Protein AF-A0A8H8RV16-F1 (afdb_monomer_lite)

InterPro domains:
  IPR029058 Alpha/Beta hydrolase fold [G3DSA:3.40.50.1820] (1-146)
  IPR029058 Alpha/Beta hydrolase fold [SSF53474] (6-142)

Organism: NCBI:txid602034

Secondary structure (DSSP, 8-state):
-BTTGGGSTTSS--SS--SHHHHHHHHHTSTT---HHHHHHHHHHS-S-GGGSSSTT-TT---TTT-TTHHHHHHHHHIIIIIHHHHHHHHHHHHS-TTTPPP-----B--PPGGG-BTTTB-SS--TT-TTTHHHHHTT--TTTT--

Foldseek 3Di:
DEQQALLFPPFFDFADPADLVSVLVRQQPPDVGDDPVVSVVLCVVQDLQLQPFPVHPPHRDQPCVRNNCSRSRRRSRCCRVPVVVVVVVQCVLCPDDPVRHDDGDDDYHFAADDVCADPVTDHDPNNGRYPPPCVCVVVVPDPVPPPD

pLDDT: mean 86.61, std 13.34, range [36.28, 98.19]

Sequence (148 aa):
MNTDEGTASFFGPRNSLNTSGDISAMVSGMGNGLSNSTVSKIMDLYHDDPTQGCPFNTGSERFADQVYMYKRRAAIVGDEVIHAGRRFSTKYYASLPNHARNPVYNYRFDQPPWKGIEEYVATVAPVFATYYSEICFVFNIDPRCQHS

Radius of gyration: 17.28 Å; chains: 1; bounding box: 36×48×45 Å

Structure (mmCIF, N/CA/C/O backbone):
data_AF-A0A8H8RV16-F1
#
_entry.id   AF-A0A8H8RV16-F1
#
loop_
_atom_site.group_PDB
_atom_site.id
_atom_site.type_symbol
_atom_site.label_atom_id
_atom_site.label_alt_id
_atom_site.label_comp_id
_atom_site.label_asym_id
_atom_site.label_entity_id
_atom_site.label_seq_id
_atom_site.pdbx_PDB_ins_code
_atom_site.Cartn_x
_atom_site.Cartn_y
_atom_site.Cartn_z
_atom_site.occupancy
_atom_site.B_iso_or_equiv
_atom_site.auth_seq_id
_atom_site.auth_comp_id
_atom_site.auth_asym_id
_atom_site.auth_atom_id
_atom_site.pdbx_PDB_model_num
ATOM 1 N N . MET A 1 1 ? 6.551 -8.039 -5.825 1.00 88.56 1 MET A N 1
ATOM 2 C CA . MET A 1 1 ? 5.979 -7.269 -4.702 1.00 88.56 1 MET A CA 1
ATOM 3 C C . MET A 1 1 ? 4.785 -8.010 -4.196 1.00 88.56 1 MET A C 1
ATOM 5 O O . MET A 1 1 ? 4.059 -8.572 -5.012 1.00 88.56 1 MET A O 1
ATOM 9 N N . ASN A 1 2 ? 4.635 -8.054 -2.891 1.00 90.62 2 ASN A N 1
ATOM 10 C CA . ASN A 1 2 ? 3.599 -8.821 -2.234 1.00 90.62 2 ASN A CA 1
ATOM 11 C C . ASN A 1 2 ? 2.268 -8.074 -2.367 1.00 90.62 2 ASN A C 1
ATOM 13 O O . ASN A 1 2 ? 2.267 -6.886 -2.661 1.00 90.62 2 ASN A O 1
ATOM 17 N N . THR A 1 3 ? 1.124 -8.741 -2.290 1.00 92.81 3 THR A N 1
ATOM 18 C CA . THR A 1 3 ? -0.163 -8.068 -2.549 1.00 92.81 3 THR A CA 1
ATOM 19 C C . THR A 1 3 ? -0.519 -7.045 -1.474 1.00 92.81 3 THR A C 1
ATOM 21 O O . THR A 1 3 ? -1.095 -6.008 -1.792 1.00 92.81 3 THR A O 1
ATOM 24 N N . ASP A 1 4 ? -0.135 -7.294 -0.225 1.00 92.38 4 ASP A N 1
ATOM 25 C CA . ASP A 1 4 ? -0.608 -6.562 0.946 1.00 92.38 4 ASP A CA 1
ATOM 26 C C . ASP A 1 4 ? 0.536 -5.823 1.662 1.00 92.38 4 ASP A C 1
ATOM 28 O O . ASP A 1 4 ? 0.574 -5.761 2.890 1.00 92.38 4 ASP A O 1
ATOM 32 N N . GLU A 1 5 ? 1.475 -5.240 0.901 1.00 90.44 5 GLU A N 1
ATOM 33 C CA . GLU A 1 5 ? 2.711 -4.605 1.410 1.00 90.44 5 GLU A CA 1
ATOM 34 C C . GLU A 1 5 ? 2.453 -3.659 2.590 1.00 90.44 5 GLU A C 1
ATOM 36 O O . GLU A 1 5 ? 3.141 -3.708 3.607 1.00 90.44 5 GLU A O 1
ATOM 41 N N . GLY A 1 6 ? 1.421 -2.818 2.476 1.00 89.88 6 GLY A N 1
ATOM 42 C CA . GLY A 1 6 ? 1.092 -1.798 3.472 1.00 89.88 6 GLY A CA 1
ATOM 43 C C . GLY A 1 6 ? 0.460 -2.324 4.764 1.00 89.88 6 GLY A C 1
ATOM 44 O O . GLY A 1 6 ? 0.128 -1.526 5.640 1.00 89.88 6 GLY A O 1
ATOM 45 N N . THR A 1 7 ? 0.281 -3.641 4.907 1.00 88.50 7 THR A N 1
ATOM 46 C CA . THR A 1 7 ? -0.125 -4.259 6.182 1.00 88.50 7 THR A CA 1
ATOM 47 C C . THR A 1 7 ? 1.039 -4.405 7.163 1.00 88.50 7 THR A C 1
ATOM 49 O O . THR A 1 7 ? 0.792 -4.545 8.366 1.00 88.50 7 THR A O 1
ATOM 52 N N . ALA A 1 8 ? 2.286 -4.295 6.688 1.00 85.31 8 ALA A N 1
ATOM 53 C CA . ALA A 1 8 ? 3.479 -4.430 7.513 1.00 85.31 8 ALA A CA 1
ATOM 54 C C . ALA A 1 8 ? 3.511 -3.401 8.654 1.00 85.31 8 ALA A C 1
ATOM 56 O O . ALA A 1 8 ? 3.244 -2.211 8.475 1.00 85.31 8 ALA A O 1
ATOM 57 N N . SER A 1 9 ? 3.871 -3.851 9.857 1.00 77.62 9 SER A N 1
ATOM 58 C CA . SER A 1 9 ? 3.704 -3.063 11.086 1.00 77.62 9 SER A CA 1
ATOM 59 C C . SER A 1 9 ? 4.617 -1.840 11.204 1.00 77.62 9 SER A C 1
ATOM 61 O O . SER A 1 9 ? 4.377 -0.990 12.057 1.00 77.62 9 SER A O 1
ATOM 63 N N . PHE A 1 10 ? 5.668 -1.761 10.393 1.00 79.81 10 PHE A N 1
ATOM 64 C CA . PHE A 1 10 ? 6.611 -0.640 10.357 1.00 79.81 10 PHE A CA 1
ATOM 65 C C . PHE A 1 10 ? 6.270 0.392 9.271 1.00 79.81 10 PHE A C 1
ATOM 67 O O . PHE A 1 10 ? 6.948 1.413 9.172 1.00 79.81 10 PHE A O 1
ATOM 74 N N . PHE A 1 11 ? 5.219 0.160 8.478 1.00 79.94 11 PHE A N 1
ATOM 75 C CA . PHE A 1 11 ? 4.741 1.120 7.492 1.00 79.94 11 PHE A CA 1
ATOM 76 C C . PHE A 1 11 ? 3.608 1.988 8.055 1.00 79.94 11 PHE A C 1
ATOM 78 O O . PHE A 1 11 ? 2.496 1.528 8.314 1.00 79.94 11 PHE A O 1
ATOM 85 N N . GLY A 1 12 ? 3.901 3.283 8.199 1.00 73.50 12 GLY A N 1
ATOM 86 C CA . GLY A 1 12 ? 2.932 4.314 8.567 1.00 73.50 12 GLY A CA 1
ATOM 87 C C . GLY A 1 12 ? 2.436 4.273 10.025 1.00 73.50 12 GLY A C 1
ATOM 88 O O . GLY A 1 12 ? 2.769 3.378 10.805 1.00 73.50 12 GLY A O 1
ATOM 89 N N . PRO A 1 13 ? 1.636 5.273 10.432 1.00 75.00 13 PRO A N 1
ATOM 90 C CA . PRO A 1 13 ? 1.081 5.355 11.780 1.00 75.00 13 PRO A CA 1
ATOM 91 C C . PRO A 1 13 ? -0.025 4.312 12.007 1.00 75.00 13 PRO A C 1
ATOM 93 O O . PRO A 1 13 ? -0.927 4.156 11.184 1.00 75.00 13 PRO A O 1
ATOM 96 N N . ARG A 1 14 ? 0.014 3.603 13.147 1.00 67.81 14 ARG A N 1
ATOM 97 C CA . ARG A 1 14 ? -0.928 2.502 13.434 1.00 67.81 14 ARG A CA 1
ATOM 98 C C . ARG A 1 14 ? -2.069 2.841 14.385 1.00 67.81 14 ARG A C 1
ATOM 100 O O . ARG A 1 14 ? -3.142 2.286 14.199 1.00 67.81 14 ARG A O 1
ATOM 107 N N . ASN A 1 15 ? -1.869 3.738 15.350 1.00 69.12 15 ASN A N 1
ATOM 108 C CA . ASN A 1 15 ? -2.682 3.734 16.578 1.00 69.12 15 ASN A CA 1
ATOM 109 C C . ASN A 1 15 ? -3.718 4.869 16.677 1.00 69.12 15 ASN A C 1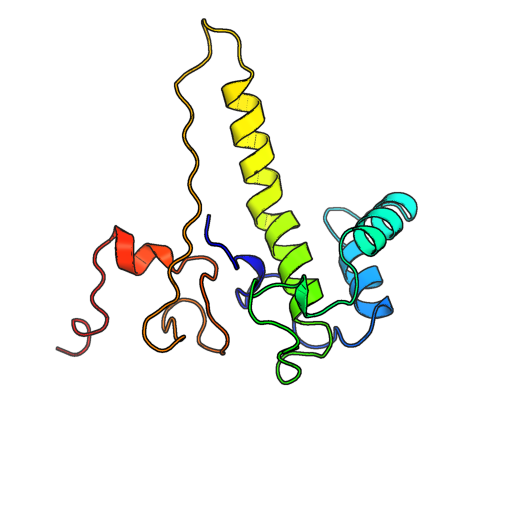
ATOM 111 O O . ASN A 1 15 ? -4.304 5.066 17.737 1.00 69.12 15 ASN A O 1
ATOM 115 N N . SER A 1 16 ? -3.936 5.641 15.610 1.00 79.44 16 SER A N 1
ATOM 116 C CA . SER A 1 16 ? -4.781 6.845 15.684 1.00 79.44 16 SER A CA 1
ATOM 117 C C . SER A 1 16 ? -5.518 7.190 14.388 1.00 79.44 16 SER A C 1
ATOM 119 O O . SER A 1 16 ? -5.849 8.349 14.172 1.00 79.44 16 SER A O 1
ATOM 121 N N . LEU A 1 17 ? -5.750 6.216 13.501 1.00 90.56 17 LEU A N 1
ATOM 122 C CA . LEU A 1 17 ? -6.431 6.444 12.222 1.00 90.56 17 LEU A CA 1
ATOM 123 C C . LEU A 1 17 ? -7.846 5.861 12.252 1.00 90.56 17 LEU A C 1
ATOM 125 O O . LEU A 1 17 ? -8.082 4.759 11.754 1.00 90.56 17 LEU A O 1
ATOM 129 N N . ASN A 1 18 ? -8.787 6.580 12.862 1.00 93.94 18 ASN A N 1
ATOM 130 C CA . ASN A 1 18 ? -10.174 6.122 12.991 1.00 93.94 18 ASN A CA 1
ATOM 131 C C . ASN A 1 18 ? -11.146 6.871 12.075 1.00 93.94 18 ASN A C 1
ATOM 133 O O . ASN A 1 18 ? -12.237 6.378 11.801 1.00 93.94 18 ASN A O 1
ATOM 137 N N . THR A 1 19 ? -10.754 8.036 11.567 1.00 95.50 19 THR A N 1
ATOM 138 C CA . THR A 1 19 ? -11.603 8.904 10.752 1.00 95.50 19 THR A CA 1
ATOM 139 C C . THR A 1 19 ? -10.979 9.193 9.386 1.00 95.50 19 THR A C 1
ATOM 141 O O . THR A 1 19 ? -9.768 9.082 9.188 1.00 95.50 19 THR A O 1
ATOM 144 N N . SER A 1 20 ? -11.803 9.631 8.428 1.00 95.88 20 SER A N 1
ATOM 145 C CA . SER A 1 20 ? -11.293 10.156 7.151 1.00 95.88 20 SER A CA 1
ATOM 146 C C . SER A 1 20 ? -10.391 11.383 7.347 1.00 95.88 20 SER A C 1
ATOM 148 O O . SER A 1 20 ? -9.475 11.589 6.556 1.00 95.88 20 SER A O 1
ATOM 150 N N . GLY A 1 21 ? -10.616 12.172 8.406 1.00 96.19 21 GLY A N 1
ATOM 151 C CA . GLY A 1 21 ? -9.751 13.295 8.773 1.00 96.19 21 GLY A CA 1
ATOM 152 C C . GLY A 1 21 ? -8.345 12.836 9.157 1.00 96.19 21 GLY A C 1
ATOM 153 O O . GLY A 1 21 ? -7.371 13.407 8.673 1.00 96.19 21 GLY A O 1
ATOM 154 N N . ASP A 1 22 ? -8.234 11.750 9.925 1.00 95.38 22 ASP A N 1
ATOM 155 C CA . 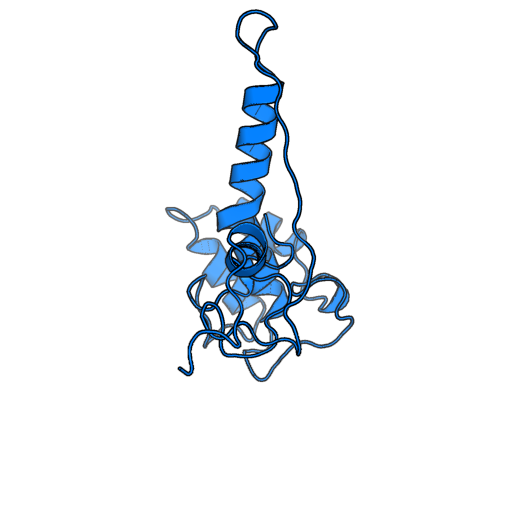ASP A 1 22 ? -6.939 11.174 10.307 1.00 95.38 22 ASP A CA 1
ATOM 156 C C . ASP A 1 22 ? -6.165 10.671 9.079 1.00 95.38 22 ASP A C 1
ATOM 158 O O . ASP A 1 22 ? -4.961 10.900 8.957 1.00 95.38 22 ASP A O 1
ATOM 162 N N . ILE A 1 23 ? -6.860 10.033 8.128 1.00 96.12 23 ILE A N 1
ATOM 163 C CA . ILE A 1 23 ? -6.258 9.598 6.858 1.00 96.12 23 ILE A CA 1
ATOM 164 C C . ILE A 1 23 ? -5.817 10.802 6.026 1.00 96.12 23 ILE A C 1
ATOM 166 O O . ILE A 1 23 ? -4.704 10.801 5.509 1.00 96.12 23 ILE A O 1
ATOM 170 N N . SER A 1 24 ? -6.634 11.854 5.940 1.00 96.56 24 SER A N 1
ATOM 171 C CA . SER A 1 24 ? -6.253 13.083 5.238 1.00 96.56 24 SER A CA 1
ATOM 172 C C . SER A 1 24 ? -5.011 13.728 5.857 1.00 96.56 24 SER A C 1
ATOM 174 O O . SER A 1 24 ? -4.129 14.174 5.124 1.00 96.56 24 SER A O 1
ATOM 176 N N . ALA A 1 25 ? -4.920 13.767 7.190 1.00 95.19 25 ALA A N 1
ATOM 177 C CA . ALA A 1 25 ? -3.758 14.292 7.900 1.00 95.19 25 ALA A CA 1
ATOM 178 C C . ALA A 1 25 ? -2.508 13.444 7.619 1.00 95.19 25 ALA A C 1
ATOM 180 O O . ALA A 1 25 ? -1.467 13.994 7.259 1.00 95.19 25 ALA A O 1
ATOM 181 N N . MET A 1 26 ? -2.626 12.112 7.680 1.00 94.56 26 MET A N 1
ATOM 182 C CA . MET A 1 26 ? -1.547 11.189 7.311 1.00 94.56 26 MET A CA 1
ATOM 183 C C . MET A 1 26 ? -1.067 11.428 5.872 1.00 94.56 26 MET A C 1
ATOM 185 O O . MET A 1 26 ? 0.131 11.578 5.649 1.00 94.56 26 MET A O 1
ATOM 189 N N . VAL A 1 27 ? -1.988 11.504 4.906 1.00 95.94 27 VAL A N 1
ATOM 190 C CA . VAL A 1 27 ? -1.666 11.739 3.489 1.00 95.94 27 VAL A CA 1
ATOM 191 C C . VAL A 1 27 ? -0.998 13.097 3.293 1.00 95.94 27 VAL A C 1
ATOM 193 O O . VAL A 1 27 ? -0.019 13.199 2.560 1.00 95.94 27 VAL A O 1
ATOM 196 N N . SER A 1 28 ? -1.471 14.142 3.976 1.00 96.50 28 SER A N 1
ATOM 197 C CA . SER A 1 28 ? -0.876 15.480 3.874 1.00 96.50 28 SER A CA 1
ATOM 198 C C . SER A 1 28 ? 0.591 15.525 4.306 1.00 96.50 28 SER A C 1
ATOM 200 O O . SER A 1 28 ? 1.355 16.307 3.747 1.00 96.50 28 SER A O 1
ATOM 202 N N . GLY A 1 29 ? 0.990 14.663 5.248 1.00 93.12 29 GLY A N 1
ATOM 203 C CA . GLY A 1 29 ? 2.358 14.562 5.752 1.00 93.12 29 GLY A CA 1
ATOM 204 C C . GLY A 1 29 ? 3.287 13.651 4.945 1.00 93.12 29 GLY A C 1
ATOM 205 O O . GLY A 1 29 ? 4.446 13.512 5.323 1.00 93.12 29 GLY A O 1
ATOM 206 N N . MET A 1 30 ? 2.817 13.016 3.865 1.00 92.12 30 MET A N 1
ATOM 207 C CA . MET A 1 30 ? 3.657 12.146 3.031 1.00 92.12 30 MET A CA 1
ATOM 208 C C . MET A 1 30 ? 4.736 12.939 2.279 1.00 92.12 30 MET A C 1
ATOM 210 O O . MET A 1 30 ? 4.530 14.088 1.876 1.00 92.12 30 MET A O 1
ATOM 214 N N . GLY A 1 31 ? 5.896 12.310 2.062 1.00 87.50 31 GLY A N 1
ATOM 215 C CA . GLY A 1 31 ? 7.060 12.961 1.461 1.00 87.50 31 GLY A CA 1
ATOM 216 C C . GLY A 1 31 ? 7.504 14.194 2.256 1.00 87.50 31 GLY A C 1
ATOM 217 O O . GLY A 1 31 ? 7.692 14.129 3.465 1.00 87.50 31 GLY A O 1
ATOM 218 N N . ASN A 1 32 ? 7.646 15.332 1.573 1.00 91.56 32 ASN A N 1
ATOM 219 C CA . ASN A 1 32 ? 7.958 16.626 2.196 1.00 91.56 32 ASN A CA 1
ATOM 220 C C . ASN A 1 32 ? 6.699 17.482 2.445 1.00 91.56 32 ASN A C 1
ATOM 222 O O . ASN A 1 32 ? 6.790 18.706 2.529 1.00 91.56 32 ASN A O 1
ATOM 226 N N . GLY A 1 33 ? 5.526 16.848 2.519 1.00 94.62 33 GLY A N 1
ATOM 227 C CA . GLY A 1 33 ? 4.227 17.509 2.569 1.00 94.62 33 GLY A CA 1
ATOM 228 C C . GLY A 1 33 ? 3.573 17.603 1.190 1.00 94.62 33 GLY A C 1
ATOM 229 O O . GLY A 1 33 ? 4.190 18.026 0.209 1.00 94.62 33 GLY A O 1
ATOM 230 N N . LEU A 1 34 ? 2.303 17.205 1.108 1.00 95.94 34 LEU A N 1
ATOM 231 C CA . LEU A 1 34 ? 1.525 17.223 -0.131 1.00 95.94 34 LEU A CA 1
ATOM 232 C C . LEU A 1 34 ? 0.634 18.466 -0.223 1.00 95.94 34 LEU A C 1
ATOM 234 O O . LEU A 1 34 ? 0.109 18.962 0.770 1.00 95.94 34 LEU A O 1
ATOM 238 N N . SER A 1 35 ? 0.409 18.948 -1.447 1.00 97.56 35 SER A N 1
ATOM 239 C CA . SER A 1 35 ? -0.546 20.035 -1.691 1.00 97.56 35 SER A CA 1
ATOM 240 C C . SER A 1 35 ? -1.990 19.589 -1.421 1.00 97.56 35 SER A C 1
ATOM 242 O O . SER A 1 35 ? -2.332 18.427 -1.644 1.00 97.56 35 SER A O 1
ATOM 244 N N . ASN A 1 36 ? -2.871 20.517 -1.030 1.00 97.56 36 ASN A N 1
ATOM 245 C CA . ASN A 1 36 ? -4.283 20.211 -0.751 1.00 97.56 36 ASN A CA 1
ATOM 246 C C . ASN A 1 36 ? -5.006 19.537 -1.930 1.00 97.56 36 ASN A C 1
ATOM 248 O O . ASN A 1 36 ? -5.852 18.668 -1.718 1.00 97.56 36 ASN A O 1
ATOM 252 N N . SER A 1 37 ? -4.676 19.905 -3.173 1.00 98.12 37 SER A N 1
ATOM 253 C CA . SER A 1 37 ? -5.261 19.278 -4.364 1.00 98.12 37 SER A CA 1
ATOM 254 C C . SER A 1 37 ? -4.771 17.840 -4.547 1.00 98.12 37 SER A C 1
ATOM 256 O O . SER A 1 37 ? -5.565 16.965 -4.887 1.00 98.12 37 SER A O 1
ATOM 258 N N . THR A 1 38 ? -3.493 17.569 -4.262 1.00 97.81 38 THR A N 1
ATOM 259 C CA . THR A 1 38 ? -2.943 16.206 -4.246 1.00 97.81 38 THR A CA 1
ATOM 260 C C . THR A 1 38 ? -3.602 15.360 -3.161 1.00 97.81 38 THR A C 1
ATOM 262 O O . THR A 1 38 ? -4.032 14.247 -3.451 1.00 97.81 38 THR A O 1
ATOM 265 N N . VAL A 1 39 ? -3.724 15.890 -1.939 1.00 98.06 39 VAL A N 1
ATOM 266 C CA . VAL A 1 39 ? -4.380 15.196 -0.819 1.00 98.06 39 VAL A CA 1
ATOM 267 C C . VAL A 1 39 ? -5.820 14.854 -1.183 1.00 98.06 39 VAL A C 1
ATOM 269 O O . VAL A 1 39 ? -6.206 13.695 -1.081 1.00 98.06 39 VAL A O 1
ATOM 272 N N . SER A 1 40 ? -6.584 15.826 -1.692 1.00 98.00 40 SER A N 1
ATOM 273 C CA . SER A 1 40 ? -7.976 15.612 -2.115 1.00 98.00 40 SER A CA 1
ATOM 274 C C . SER A 1 40 ? -8.071 14.502 -3.161 1.00 98.00 40 SER A C 1
ATOM 276 O O . SER A 1 40 ? -8.840 13.561 -3.003 1.00 98.00 40 SER A O 1
ATOM 278 N N . LYS A 1 41 ? -7.194 14.532 -4.172 1.00 98.19 41 LYS A N 1
ATOM 279 C CA . LYS A 1 41 ? -7.160 13.506 -5.216 1.00 98.19 41 LYS A CA 1
ATOM 280 C C . LYS A 1 41 ? -6.830 12.110 -4.678 1.00 98.19 41 LYS A C 1
ATOM 282 O O . LYS A 1 41 ? -7.388 11.134 -5.162 1.00 98.19 41 LYS A O 1
ATOM 287 N N . ILE A 1 42 ? -5.928 11.990 -3.703 1.00 97.62 42 ILE A N 1
ATOM 288 C CA . ILE A 1 42 ? -5.636 10.698 -3.058 1.00 97.62 42 ILE A CA 1
ATOM 289 C C . ILE A 1 42 ? -6.854 10.226 -2.256 1.00 97.62 42 ILE A C 1
ATOM 291 O O . ILE A 1 42 ? -7.232 9.063 -2.354 1.00 97.62 42 ILE A O 1
ATOM 295 N N . MET A 1 43 ? -7.505 11.117 -1.508 1.00 97.69 43 MET A N 1
ATOM 296 C CA . MET A 1 43 ? -8.703 10.775 -0.735 1.00 97.69 43 MET A CA 1
ATOM 297 C C . MET A 1 43 ? -9.867 10.302 -1.621 1.00 97.69 43 MET A C 1
ATOM 299 O O . MET A 1 43 ? -10.597 9.405 -1.195 1.00 97.69 43 MET A O 1
ATOM 303 N N . ASP A 1 44 ? -9.989 10.842 -2.838 1.00 97.56 44 ASP A N 1
ATOM 304 C CA . ASP A 1 44 ? -10.956 10.412 -3.862 1.00 97.56 44 ASP A CA 1
ATOM 305 C C . ASP A 1 44 ? -10.571 9.078 -4.528 1.00 97.56 44 ASP A C 1
ATOM 307 O O . ASP A 1 44 ? -11.426 8.309 -4.949 1.00 97.56 44 ASP A O 1
ATOM 311 N N . LEU A 1 45 ? -9.277 8.773 -4.658 1.00 97.62 45 LEU A N 1
ATOM 312 C CA . LEU A 1 45 ? -8.832 7.500 -5.242 1.00 97.62 45 LEU A CA 1
ATOM 313 C C . LEU A 1 45 ? -8.970 6.329 -4.262 1.00 97.62 45 LEU A C 1
ATOM 315 O O . LEU A 1 45 ? -9.234 5.204 -4.683 1.00 97.62 45 LEU A O 1
ATOM 319 N N . TYR A 1 46 ? -8.807 6.588 -2.965 1.00 97.31 46 TYR A N 1
ATOM 320 C CA . TYR A 1 46 ? -8.910 5.586 -1.907 1.00 97.31 46 TYR A CA 1
ATOM 321 C C . TYR A 1 46 ? -10.089 5.933 -1.010 1.00 97.31 46 TYR A C 1
ATOM 323 O O . TYR A 1 46 ? -9.905 6.618 -0.009 1.00 97.31 46 TYR A O 1
ATOM 331 N N . HIS A 1 47 ? -11.296 5.485 -1.343 1.00 95.19 47 HIS A N 1
ATOM 332 C CA . HIS A 1 47 ? -12.493 5.730 -0.532 1.00 95.19 47 HIS A CA 1
ATOM 333 C C . HIS A 1 47 ? -12.489 4.950 0.800 1.00 95.19 47 HIS A C 1
ATOM 335 O O . HIS A 1 47 ? -11.780 3.956 0.955 1.00 95.19 47 HIS A O 1
ATOM 341 N N . ASP A 1 48 ? -13.318 5.370 1.765 1.00 96.00 48 ASP A N 1
ATOM 342 C CA . ASP A 1 48 ? -13.642 4.570 2.964 1.00 96.00 48 ASP A CA 1
ATOM 343 C C . ASP A 1 48 ? -14.651 3.455 2.628 1.00 96.00 48 ASP A C 1
ATOM 345 O O . ASP A 1 4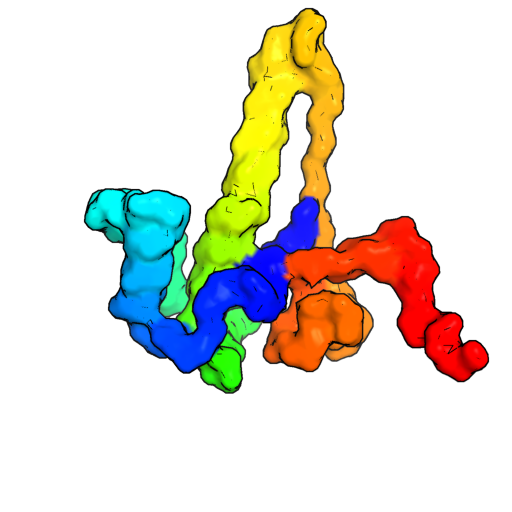8 ? -15.765 3.398 3.146 1.00 96.00 48 ASP A O 1
ATOM 349 N N . ASP A 1 49 ? -14.250 2.575 1.713 1.00 96.69 49 ASP A N 1
ATOM 350 C CA . ASP A 1 49 ? -14.941 1.332 1.392 1.00 96.69 49 ASP A CA 1
ATOM 351 C C . ASP A 1 49 ? -14.029 0.160 1.789 1.00 96.69 49 ASP A C 1
ATOM 353 O O . ASP A 1 49 ? -12.982 -0.047 1.161 1.00 96.69 49 ASP A O 1
ATOM 357 N N . PRO A 1 50 ? -14.383 -0.628 2.822 1.00 94.88 50 PRO A N 1
ATOM 358 C CA . PRO A 1 50 ? -13.539 -1.724 3.274 1.00 94.88 50 PRO A CA 1
ATOM 359 C C . PRO A 1 50 ? -13.347 -2.795 2.198 1.00 94.88 50 PRO A C 1
ATOM 361 O O . PRO A 1 50 ? -12.320 -3.464 2.219 1.00 94.88 50 PRO A O 1
ATOM 364 N N . THR A 1 51 ? -14.247 -2.940 1.221 1.00 96.62 51 THR A N 1
ATOM 365 C CA . THR A 1 51 ? -14.095 -3.942 0.151 1.00 96.62 51 THR A CA 1
ATOM 366 C C . THR A 1 51 ? -12.952 -3.629 -0.818 1.00 96.62 51 THR A C 1
ATOM 368 O O . THR A 1 51 ? -12.451 -4.540 -1.473 1.00 96.62 51 THR A O 1
ATOM 371 N N . GLN A 1 52 ? -12.513 -2.367 -0.876 1.00 96.19 52 GLN A N 1
ATOM 372 C CA . GLN A 1 52 ? -11.439 -1.890 -1.756 1.00 96.19 52 GLN A CA 1
ATOM 373 C C . GLN A 1 52 ? -10.087 -1.742 -1.041 1.00 96.19 52 GLN A C 1
ATOM 375 O O . GLN A 1 52 ? -9.075 -1.456 -1.679 1.00 96.19 52 GLN A O 1
ATOM 380 N N . GLY A 1 53 ? -10.056 -1.890 0.284 1.00 93.69 53 GLY A N 1
ATOM 381 C CA . GLY A 1 53 ? -8.850 -1.675 1.077 1.00 93.69 53 GLY A CA 1
ATOM 382 C C . GLY A 1 53 ? -7.967 -2.919 1.224 1.00 93.69 53 GLY A C 1
ATOM 383 O O . GLY A 1 53 ? -8.370 -4.035 0.907 1.00 93.69 53 GLY A O 1
ATOM 384 N N . CYS A 1 54 ? -6.770 -2.710 1.769 1.00 92.94 54 CYS A N 1
ATOM 385 C CA . CYS A 1 54 ? -5.747 -3.730 1.996 1.00 92.94 54 CYS A CA 1
ATOM 386 C C . CYS A 1 54 ? -5.804 -4.241 3.453 1.00 92.94 54 CYS A C 1
ATOM 388 O O . CYS A 1 54 ? -5.834 -3.406 4.345 1.00 92.94 54 CYS A O 1
ATOM 390 N N . PRO A 1 55 ? -5.820 -5.546 3.770 1.00 92.56 55 PRO A N 1
ATOM 391 C CA . PRO A 1 55 ? -5.580 -6.655 2.864 1.00 92.56 55 PRO A CA 1
ATOM 392 C C . PRO A 1 55 ? -6.682 -6.824 1.825 1.00 92.56 55 PRO A C 1
ATOM 394 O O . PRO A 1 55 ? -7.873 -6.803 2.159 1.00 92.56 55 PRO A O 1
ATOM 397 N N . PHE A 1 56 ? -6.275 -6.958 0.568 1.00 93.06 56 PHE A N 1
ATOM 398 C CA . PHE A 1 56 ? -7.190 -6.961 -0.566 1.00 93.06 56 PHE A CA 1
ATOM 399 C C . PHE A 1 56 ? -8.020 -8.249 -0.597 1.00 93.06 56 PHE A C 1
ATOM 401 O O . PHE A 1 56 ? -7.622 -9.286 -0.076 1.00 93.06 56 PHE A O 1
ATOM 408 N N . ASN A 1 57 ? -9.204 -8.195 -1.216 1.00 92.38 57 ASN A N 1
ATOM 409 C CA . ASN A 1 57 ? -10.108 -9.346 -1.367 1.00 92.38 57 ASN A CA 1
ATOM 410 C C . ASN A 1 57 ? -10.594 -9.983 -0.044 1.00 92.38 57 ASN A C 1
ATOM 412 O O . ASN A 1 57 ? -11.014 -11.136 -0.028 1.00 92.38 57 ASN A O 1
ATOM 416 N N . THR A 1 58 ? -10.604 -9.228 1.060 1.00 92.31 58 THR A N 1
ATOM 417 C CA . THR A 1 58 ? -11.111 -9.680 2.376 1.00 92.31 58 THR A CA 1
ATOM 418 C C . THR A 1 58 ? -12.536 -9.203 2.690 1.00 92.31 58 THR A C 1
ATOM 420 O O . THR A 1 58 ? -12.997 -9.274 3.827 1.00 92.31 58 THR A O 1
ATOM 423 N N . GLY A 1 59 ? -13.255 -8.700 1.683 1.00 94.25 59 GLY A N 1
ATOM 424 C CA . GLY A 1 59 ? -14.636 -8.241 1.828 1.00 94.25 59 GLY A CA 1
ATOM 425 C C . GLY A 1 59 ? -14.777 -7.022 2.745 1.00 94.25 59 GLY A C 1
ATOM 426 O O . GLY A 1 59 ? -13.917 -6.141 2.768 1.00 94.25 59 GLY A O 1
ATOM 427 N N . SER A 1 60 ? -15.886 -6.961 3.483 1.00 96.25 60 SER A N 1
ATOM 428 C CA . SER A 1 60 ? -16.263 -5.818 4.324 1.00 96.25 60 SER A CA 1
ATOM 429 C C . SER A 1 60 ? -15.607 -5.792 5.708 1.00 96.25 60 SER A C 1
ATOM 431 O O . SER A 1 60 ? -15.854 -4.849 6.460 1.00 96.25 60 SER A O 1
ATOM 433 N N . GLU A 1 61 ? -14.800 -6.799 6.060 1.00 93.69 61 GLU A N 1
ATOM 434 C CA . GLU A 1 61 ? -14.025 -6.792 7.305 1.00 93.69 61 GLU A CA 1
ATOM 435 C C . GLU A 1 61 ? -13.121 -5.555 7.329 1.00 93.69 61 GLU A C 1
ATOM 437 O O . GLU A 1 61 ? -12.502 -5.233 6.314 1.00 93.69 61 GLU A O 1
ATOM 442 N N . ARG A 1 62 ? -13.071 -4.852 8.465 1.00 92.44 62 ARG A N 1
ATOM 443 C CA . ARG A 1 62 ? -12.286 -3.619 8.655 1.00 92.44 62 ARG A CA 1
ATOM 444 C C . ARG A 1 62 ? -10.996 -3.861 9.425 1.00 92.44 62 ARG A C 1
ATOM 446 O O . ARG A 1 62 ? -10.082 -3.049 9.307 1.00 92.44 62 ARG A O 1
ATOM 453 N N . PHE A 1 63 ? -10.929 -4.950 10.188 1.00 90.12 63 PHE A N 1
ATOM 454 C CA . PHE A 1 63 ? -9.891 -5.236 11.172 1.00 90.12 63 PHE A CA 1
ATOM 455 C C . PHE A 1 63 ? -9.784 -4.100 12.198 1.00 90.12 63 PHE A C 1
ATOM 457 O O . PHE A 1 63 ? -8.709 -3.558 12.459 1.00 90.12 63 PHE A O 1
ATOM 464 N N . ALA A 1 64 ? -10.940 -3.711 12.752 1.00 89.31 64 ALA A N 1
ATOM 465 C CA . ALA A 1 64 ? -11.084 -2.554 13.639 1.00 89.31 64 ALA A CA 1
ATOM 466 C C . ALA A 1 64 ? -10.259 -2.663 14.934 1.00 89.31 64 ALA A C 1
ATOM 468 O O . ALA A 1 64 ? -9.901 -1.632 15.498 1.00 89.31 64 ALA A O 1
ATOM 469 N N . ASP A 1 65 ? -9.886 -3.880 15.341 1.00 87.38 65 ASP A N 1
ATOM 470 C CA . ASP A 1 65 ? -8.939 -4.136 16.434 1.00 87.38 65 ASP A CA 1
ATOM 471 C C . ASP A 1 65 ? -7.563 -3.495 16.188 1.00 87.38 65 ASP A C 1
ATOM 473 O O . ASP A 1 65 ? -6.826 -3.218 17.132 1.00 87.38 65 ASP A O 1
ATOM 477 N N . GLN A 1 66 ? -7.205 -3.233 14.924 1.00 85.50 66 GLN A N 1
ATOM 478 C CA . GLN A 1 66 ? -6.020 -2.450 14.592 1.00 85.50 66 GLN A CA 1
ATOM 479 C C . GLN A 1 66 ? -6.297 -0.947 14.610 1.00 85.50 66 GLN A C 1
ATOM 481 O O . GLN A 1 66 ? -5.507 -0.218 15.191 1.00 85.50 66 GLN A O 1
ATOM 486 N N . VAL A 1 67 ? -7.342 -0.501 13.905 1.00 89.94 67 VAL A N 1
ATOM 487 C CA . VAL A 1 67 ? -8.003 0.827 13.916 1.00 89.94 67 VAL A CA 1
ATOM 488 C C . VAL A 1 67 ? -9.107 0.811 12.853 1.00 89.94 67 VAL A C 1
ATOM 490 O O . VAL A 1 67 ? -9.043 0.044 11.892 1.00 89.94 67 VAL A O 1
ATOM 493 N N . TYR A 1 68 ? -10.088 1.710 12.946 1.00 93.88 68 TYR A N 1
ATOM 494 C CA . TYR A 1 68 ? -11.237 1.709 12.033 1.00 93.88 68 TYR A CA 1
ATOM 495 C C . TYR A 1 68 ? -10.883 1.948 10.547 1.00 93.88 68 TYR A C 1
ATOM 497 O O . TYR A 1 68 ? -11.514 1.364 9.661 1.00 93.88 68 TYR A O 1
ATOM 505 N N . MET A 1 69 ? -9.855 2.759 10.252 1.00 94.56 69 MET A N 1
ATOM 506 C CA . MET A 1 69 ? -9.394 3.041 8.878 1.00 94.56 69 MET A CA 1
ATOM 507 C C . MET A 1 69 ? -8.224 2.151 8.438 1.00 94.56 69 MET A C 1
ATOM 509 O O . MET A 1 69 ? -7.514 2.494 7.488 1.00 94.56 69 MET A O 1
ATOM 513 N N . TYR A 1 70 ? -8.002 1.015 9.112 1.00 92.19 70 TYR A N 1
ATOM 514 C CA . TYR A 1 70 ? -6.863 0.131 8.857 1.00 92.19 70 TYR A CA 1
ATOM 515 C C . TYR A 1 70 ? -6.699 -0.189 7.371 1.00 92.19 70 TYR A C 1
ATOM 517 O O . TYR A 1 70 ? -5.632 0.047 6.804 1.00 92.19 70 TYR A O 1
ATOM 525 N N . LYS A 1 71 ? -7.768 -0.637 6.706 1.00 93.81 71 LYS A N 1
ATOM 526 C CA . LYS A 1 71 ? -7.626 -1.102 5.325 1.00 93.81 71 LYS A CA 1
ATOM 527 C C . LYS A 1 71 ? -7.304 -0.012 4.321 1.00 93.81 71 LYS A C 1
ATOM 529 O O . LYS A 1 71 ? -6.538 -0.214 3.377 1.00 93.81 71 LYS A O 1
ATOM 534 N N . ARG A 1 72 ? -7.880 1.163 4.548 1.00 95.44 72 ARG A N 1
ATOM 535 C CA . ARG A 1 72 ? -7.633 2.348 3.734 1.00 95.44 72 ARG A CA 1
ATOM 536 C C . ARG A 1 72 ? -6.196 2.829 3.916 1.00 95.44 7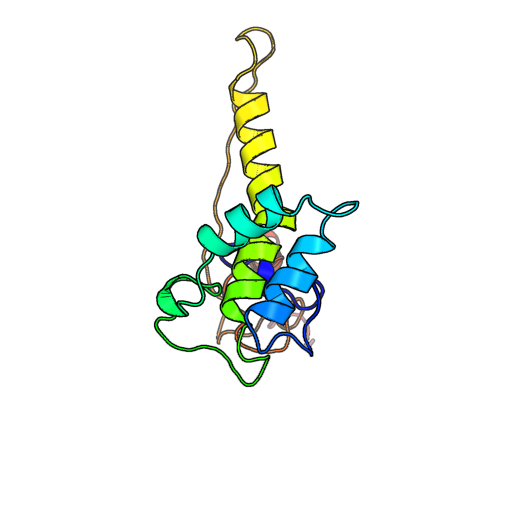2 ARG A C 1
ATOM 538 O O . ARG A 1 72 ? -5.519 3.077 2.923 1.00 95.44 72 ARG A O 1
ATOM 545 N N . ARG A 1 73 ? -5.705 2.890 5.163 1.00 93.88 73 ARG A N 1
ATOM 546 C CA . ARG A 1 73 ? -4.311 3.269 5.448 1.00 93.88 73 ARG A CA 1
ATOM 547 C C . ARG A 1 73 ? -3.333 2.314 4.760 1.00 93.88 73 ARG A C 1
ATOM 549 O O . ARG A 1 73 ? -2.406 2.775 4.108 1.00 93.88 73 ARG A O 1
ATOM 556 N N . ALA A 1 74 ? -3.562 1.004 4.879 1.00 92.81 74 ALA A N 1
ATOM 557 C CA . ALA A 1 74 ? -2.663 -0.013 4.349 1.00 92.81 74 ALA A CA 1
ATOM 558 C C . ALA A 1 74 ? -2.622 0.024 2.815 1.00 92.81 74 ALA A C 1
ATOM 560 O O . ALA A 1 74 ? -1.551 -0.101 2.230 1.00 92.81 74 ALA A O 1
ATOM 561 N N . ALA A 1 75 ? -3.760 0.274 2.157 1.00 95.25 75 ALA A N 1
ATOM 562 C CA . ALA A 1 75 ? -3.803 0.415 0.703 1.00 95.25 75 ALA A CA 1
ATOM 563 C C . ALA A 1 75 ? -2.990 1.630 0.228 1.00 95.25 75 ALA A C 1
ATOM 565 O O . ALA A 1 75 ? -2.156 1.497 -0.664 1.00 95.25 75 ALA A O 1
ATOM 566 N N . ILE A 1 76 ? -3.184 2.794 0.862 1.00 95.81 76 ILE A N 1
ATOM 567 C CA . ILE A 1 76 ? -2.469 4.025 0.496 1.00 95.81 76 ILE A CA 1
ATOM 568 C C . ILE A 1 76 ? -0.965 3.873 0.748 1.00 95.81 76 ILE A C 1
ATOM 570 O O . ILE A 1 76 ? -0.164 4.157 -0.136 1.00 95.81 76 ILE A O 1
ATOM 574 N N . VAL A 1 77 ? -0.574 3.424 1.944 1.00 93.38 77 VAL A N 1
ATOM 575 C CA . VAL A 1 77 ? 0.839 3.327 2.336 1.00 93.38 77 VAL A CA 1
ATOM 576 C C . VAL A 1 77 ? 1.568 2.250 1.529 1.00 93.38 77 VAL A C 1
ATOM 578 O O . VAL A 1 77 ? 2.694 2.473 1.096 1.00 93.38 77 VAL A O 1
ATOM 581 N N . GLY A 1 78 ? 0.933 1.104 1.264 1.00 93.31 78 GLY A N 1
ATOM 582 C CA . GLY A 1 78 ? 1.515 0.068 0.407 1.00 93.31 78 GLY A CA 1
ATOM 583 C C . GLY A 1 78 ? 1.747 0.559 -1.023 1.00 93.31 78 GLY A C 1
ATOM 584 O O . GLY A 1 78 ? 2.794 0.287 -1.619 1.00 93.31 78 GLY A O 1
ATOM 585 N N . ASP A 1 79 ? 0.807 1.336 -1.569 1.00 95.50 79 ASP A N 1
ATOM 586 C CA . ASP A 1 79 ? 0.988 1.937 -2.886 1.00 95.50 79 ASP A CA 1
ATOM 587 C C . ASP A 1 79 ? 2.073 3.021 -2.893 1.00 95.50 79 ASP A C 1
ATOM 589 O O . ASP A 1 79 ? 2.898 3.031 -3.806 1.00 95.50 79 ASP A O 1
ATOM 593 N N . GLU A 1 80 ? 2.109 3.897 -1.891 1.00 94.19 80 GLU A N 1
ATOM 594 C CA . GLU A 1 80 ? 3.071 5.001 -1.804 1.00 94.19 80 GLU A CA 1
ATOM 595 C C . GLU A 1 80 ? 4.510 4.511 -1.601 1.00 94.19 80 GLU A C 1
ATOM 597 O O . GLU A 1 80 ? 5.383 4.841 -2.407 1.00 94.19 80 GLU A O 1
ATOM 602 N N . VAL A 1 81 ? 4.746 3.668 -0.592 1.00 91.56 81 VAL A N 1
ATOM 603 C CA . VAL A 1 81 ? 6.097 3.226 -0.221 1.00 91.56 81 VAL A CA 1
ATOM 604 C C . VAL A 1 81 ? 6.656 2.220 -1.229 1.00 91.56 81 VAL A C 1
ATOM 606 O O . VAL A 1 81 ? 7.853 2.227 -1.520 1.00 91.56 81 VAL A O 1
ATOM 609 N N . ILE A 1 82 ? 5.806 1.339 -1.769 1.00 93.44 82 ILE A N 1
ATOM 610 C CA . ILE A 1 82 ? 6.261 0.126 -2.456 1.00 93.44 82 ILE A CA 1
ATOM 611 C C . ILE A 1 82 ? 5.766 0.058 -3.908 1.00 93.44 82 ILE A C 1
ATOM 613 O O . ILE A 1 82 ? 6.575 0.091 -4.849 1.00 93.44 82 ILE A O 1
ATOM 617 N N . HIS A 1 83 ? 4.453 -0.019 -4.148 1.00 94.44 83 HIS A N 1
ATOM 618 C CA . HIS A 1 83 ? 3.958 -0.333 -5.494 1.00 94.44 83 HIS A CA 1
ATOM 619 C C . HIS A 1 83 ? 4.193 0.774 -6.525 1.00 94.44 83 HIS A C 1
ATOM 621 O O . HIS A 1 83 ? 4.550 0.466 -7.670 1.00 94.44 83 HIS A O 1
ATOM 627 N N . ALA A 1 84 ? 4.006 2.046 -6.165 1.00 94.38 84 ALA A N 1
ATOM 628 C CA . ALA A 1 84 ? 4.155 3.169 -7.085 1.00 94.38 84 ALA A CA 1
ATOM 629 C C . ALA A 1 84 ? 5.595 3.268 -7.604 1.00 94.38 84 ALA A C 1
ATOM 631 O O . ALA A 1 84 ? 5.805 3.296 -8.822 1.00 94.38 84 ALA A O 1
ATOM 632 N N . GLY A 1 85 ? 6.586 3.21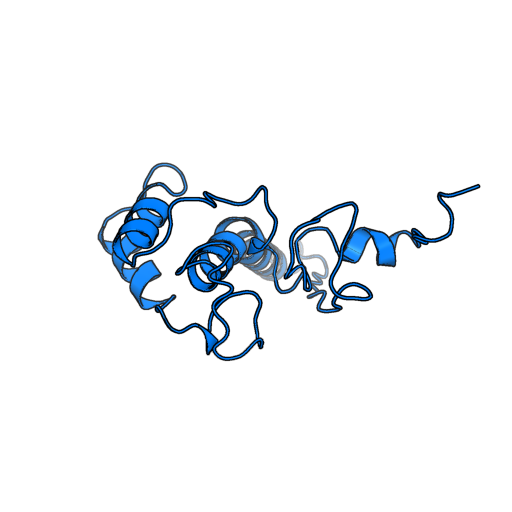3 -6.708 1.00 93.94 85 GLY A N 1
ATOM 633 C CA . GLY A 1 85 ? 8.008 3.249 -7.063 1.00 93.94 85 GLY A CA 1
ATOM 634 C C . GLY A 1 85 ? 8.423 2.092 -7.978 1.00 93.94 85 GLY A C 1
ATOM 635 O O . GLY A 1 85 ? 9.133 2.288 -8.972 1.00 93.94 85 GLY A O 1
ATOM 636 N N . ARG A 1 86 ? 7.912 0.881 -7.724 1.00 94.00 86 ARG A N 1
ATOM 637 C CA . ARG A 1 86 ? 8.183 -0.285 -8.582 1.00 94.00 86 ARG A CA 1
ATOM 638 C C . ARG A 1 86 ? 7.537 -0.185 -9.947 1.00 94.00 86 ARG A C 1
ATOM 640 O O . ARG A 1 86 ? 8.191 -0.498 -10.944 1.00 94.00 86 ARG A O 1
ATOM 647 N N . ARG A 1 87 ? 6.270 0.233 -10.012 1.00 95.69 87 ARG A N 1
ATOM 648 C CA . ARG A 1 87 ? 5.563 0.444 -11.284 1.00 95.69 87 ARG A CA 1
ATOM 649 C C . ARG A 1 87 ? 6.262 1.522 -12.103 1.00 95.69 87 ARG A C 1
ATOM 651 O O . ARG A 1 87 ? 6.459 1.318 -13.298 1.00 95.69 87 ARG A O 1
ATOM 658 N N . PHE A 1 88 ? 6.673 2.622 -11.469 1.00 96.38 88 PHE A N 1
ATOM 659 C CA . PHE A 1 88 ? 7.434 3.686 -12.117 1.00 96.38 88 PHE A CA 1
ATOM 660 C C . PHE A 1 88 ? 8.754 3.161 -12.683 1.00 96.38 88 PHE A C 1
ATOM 662 O O . PHE A 1 88 ? 8.982 3.280 -13.882 1.00 96.38 88 PHE A O 1
ATOM 669 N N . SER A 1 89 ? 9.569 2.495 -11.860 1.00 95.69 89 SER A N 1
ATOM 670 C CA . SER A 1 89 ? 10.868 1.955 -12.285 1.00 95.69 89 SER A CA 1
ATOM 671 C C . SER A 1 89 ? 10.718 0.955 -13.434 1.00 95.69 89 SER A C 1
ATOM 673 O O . SER A 1 89 ? 11.408 1.055 -14.444 1.00 95.69 89 SER A O 1
ATOM 675 N N . THR A 1 90 ? 9.756 0.032 -13.329 1.00 95.88 90 THR A N 1
ATOM 676 C CA . THR A 1 90 ? 9.462 -0.957 -14.380 1.00 95.88 90 THR A CA 1
ATOM 677 C C . THR A 1 90 ? 9.088 -0.269 -15.692 1.00 95.88 90 THR A C 1
ATOM 679 O O . THR A 1 90 ? 9.641 -0.603 -16.738 1.00 95.88 90 THR A O 1
ATOM 682 N N . LYS A 1 91 ? 8.182 0.719 -15.643 1.00 96.31 91 LYS A N 1
ATOM 683 C CA . LYS A 1 91 ? 7.771 1.493 -16.824 1.00 96.31 91 LYS A CA 1
ATOM 684 C C . LYS A 1 91 ? 8.935 2.281 -17.416 1.00 96.31 91 LYS A C 1
ATOM 686 O O . LYS A 1 91 ? 9.108 2.261 -18.629 1.00 96.31 91 LYS A O 1
ATOM 691 N N . TYR A 1 92 ? 9.736 2.933 -16.576 1.00 97.00 92 TYR A N 1
ATOM 692 C CA . TYR A 1 92 ? 10.902 3.698 -17.000 1.00 97.00 92 TYR A CA 1
ATOM 693 C C . TYR A 1 92 ? 11.886 2.817 -17.777 1.00 97.00 92 TYR A C 1
ATOM 695 O O . TYR A 1 92 ? 12.137 3.080 -18.952 1.00 97.00 92 TYR A O 1
ATOM 703 N N . TYR A 1 93 ? 12.364 1.721 -17.180 1.00 96.75 93 TYR A N 1
ATOM 704 C CA . TYR A 1 93 ? 13.328 0.835 -17.840 1.00 96.75 93 TYR A CA 1
ATOM 705 C C . TYR A 1 93 ? 12.753 0.160 -19.091 1.00 96.75 93 TYR A C 1
ATOM 707 O O . TYR A 1 93 ? 13.458 0.020 -20.089 1.00 96.75 93 TYR A O 1
ATOM 715 N N . ALA A 1 94 ? 11.467 -0.201 -19.084 1.00 96.19 94 ALA A N 1
ATOM 716 C CA . ALA A 1 94 ? 10.801 -0.755 -20.261 1.00 96.19 94 ALA A CA 1
ATOM 717 C C . ALA A 1 94 ? 10.629 0.272 -21.398 1.00 96.19 94 ALA A C 1
ATOM 719 O O . ALA A 1 94 ? 10.566 -0.113 -22.564 1.00 96.19 94 ALA A O 1
ATOM 720 N N . SER A 1 95 ? 10.572 1.569 -21.080 1.00 96.69 95 SER A N 1
ATOM 721 C CA . SER A 1 95 ? 10.420 2.648 -22.065 1.00 96.69 95 SER A CA 1
ATOM 722 C C . SER A 1 95 ? 11.725 3.063 -22.753 1.00 96.69 95 SER A C 1
ATOM 724 O O . SER A 1 95 ? 11.680 3.822 -23.720 1.00 96.69 95 SER A O 1
ATOM 726 N N . LEU A 1 96 ? 12.881 2.575 -22.283 1.00 97.50 96 LEU A N 1
ATOM 727 C CA . LEU A 1 96 ? 14.175 2.961 -22.841 1.00 97.50 96 LEU A CA 1
ATOM 728 C C . LEU A 1 96 ? 14.309 2.572 -24.330 1.00 97.50 96 LEU A C 1
ATOM 730 O O . LEU A 1 96 ? 13.703 1.587 -24.781 1.00 97.50 96 LEU A O 1
ATOM 734 N N . PRO A 1 97 ? 15.125 3.314 -25.104 1.00 96.94 97 PRO A N 1
ATOM 735 C CA . PRO A 1 97 ? 15.434 2.969 -26.488 1.00 96.94 97 PRO A CA 1
ATOM 736 C C . PRO A 1 97 ? 16.019 1.559 -26.612 1.00 96.94 97 PRO A C 1
ATOM 738 O O . PRO A 1 97 ? 16.738 1.111 -25.724 1.00 96.94 97 PRO A O 1
ATOM 741 N N . ASN A 1 98 ? 15.791 0.885 -27.745 1.00 94.94 98 ASN A N 1
ATOM 742 C CA . ASN A 1 98 ? 16.233 -0.503 -27.963 1.00 94.94 98 ASN A CA 1
ATOM 743 C C . ASN A 1 98 ? 17.724 -0.737 -27.654 1.00 94.94 98 ASN A C 1
ATOM 745 O O . ASN A 1 98 ? 18.075 -1.790 -27.141 1.00 94.94 98 ASN A O 1
ATOM 749 N N . HIS A 1 99 ? 18.589 0.240 -27.939 1.00 95.25 99 HIS A N 1
ATOM 750 C CA . HIS A 1 99 ? 20.033 0.140 -27.696 1.00 95.25 99 HIS A CA 1
ATOM 751 C C . HIS A 1 99 ? 20.431 0.271 -26.213 1.00 95.25 99 HIS A C 1
ATOM 753 O O . HIS A 1 99 ? 21.567 -0.027 -25.865 1.00 95.25 99 HIS A O 1
ATOM 759 N N . ALA A 1 100 ? 19.520 0.726 -25.350 1.00 94.12 100 ALA A N 1
ATOM 760 C CA . ALA A 1 100 ? 19.722 0.915 -23.912 1.00 94.12 100 ALA A CA 1
ATOM 761 C C . ALA A 1 100 ? 18.742 0.083 -23.057 1.00 94.12 100 ALA A C 1
ATOM 763 O O . ALA A 1 100 ? 18.757 0.179 -21.829 1.00 94.12 100 ALA A O 1
ATOM 764 N N . ARG A 1 101 ? 17.866 -0.715 -23.685 1.00 96.38 101 ARG A N 1
ATOM 765 C CA . ARG A 1 101 ? 16.804 -1.471 -23.015 1.00 96.38 101 ARG A CA 1
ATOM 766 C C . ARG A 1 101 ? 17.172 -2.943 -22.868 1.00 96.38 101 ARG A C 1
ATOM 768 O O . ARG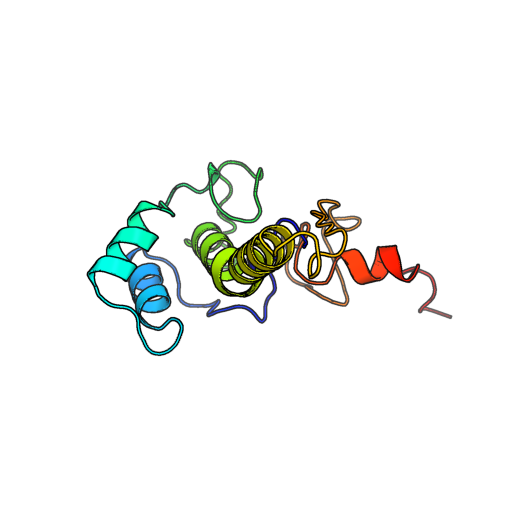 A 1 101 ? 17.234 -3.674 -23.852 1.00 96.38 101 ARG A O 1
ATOM 775 N N . ASN A 1 102 ? 17.284 -3.388 -21.620 1.00 94.81 102 ASN A N 1
ATOM 776 C CA . ASN A 1 102 ? 17.289 -4.807 -21.268 1.00 94.81 102 ASN A CA 1
ATOM 777 C C . ASN A 1 102 ? 15.851 -5.331 -21.078 1.00 94.81 102 ASN A C 1
ATOM 779 O O . ASN A 1 102 ? 14.949 -4.534 -20.806 1.00 94.81 102 ASN A O 1
ATOM 783 N N . PRO A 1 103 ? 15.608 -6.653 -21.184 1.00 95.00 103 PRO A N 1
ATOM 784 C CA . PRO A 1 103 ? 14.334 -7.247 -20.785 1.00 95.00 103 PRO A CA 1
ATOM 785 C C . PRO A 1 103 ? 13.991 -6.909 -19.328 1.00 95.00 103 PRO A C 1
ATOM 787 O O . PRO A 1 103 ? 14.828 -7.054 -18.437 1.00 95.00 103 PRO A O 1
ATOM 790 N N . VAL A 1 104 ? 12.754 -6.470 -19.083 1.00 95.50 104 VAL A N 1
ATOM 791 C CA . VAL A 1 104 ? 12.266 -6.090 -17.751 1.00 95.50 104 VAL A CA 1
ATOM 792 C C . VAL A 1 104 ? 11.126 -7.019 -17.355 1.00 95.50 104 VAL A C 1
ATOM 794 O O . VAL A 1 104 ? 10.139 -7.133 -18.079 1.00 95.50 104 VAL A O 1
ATOM 797 N N . TYR A 1 105 ? 11.242 -7.638 -16.182 1.00 94.19 105 TYR A N 1
ATOM 798 C CA . TYR A 1 105 ? 10.220 -8.513 -15.611 1.00 94.19 105 TYR A CA 1
ATOM 799 C C . TYR A 1 105 ? 9.786 -7.993 -14.243 1.00 94.19 105 TYR A C 1
ATOM 801 O O . TYR A 1 105 ? 10.599 -7.523 -13.444 1.00 94.19 105 TYR A O 1
ATOM 809 N N . ASN A 1 106 ? 8.491 -8.092 -13.958 1.00 92.88 106 ASN A N 1
ATOM 810 C CA . ASN A 1 106 ? 7.928 -7.756 -12.660 1.00 92.88 106 ASN A CA 1
ATOM 811 C C . ASN A 1 106 ? 6.897 -8.816 -12.264 1.00 92.88 106 ASN A C 1
ATOM 813 O O . ASN A 1 106 ? 6.166 -9.306 -13.120 1.00 92.88 106 ASN A O 1
ATOM 817 N N . TYR A 1 107 ? 6.832 -9.146 -10.977 1.00 92.81 107 TYR A N 1
ATOM 818 C CA . TYR A 1 107 ? 5.907 -10.142 -10.442 1.00 92.81 107 TYR A CA 1
ATOM 819 C C . TYR A 1 107 ? 5.143 -9.589 -9.237 1.00 92.81 107 TYR A C 1
ATOM 821 O O . TYR A 1 107 ? 5.614 -8.674 -8.542 1.00 92.81 107 TYR A O 1
ATOM 829 N N . ARG A 1 108 ? 3.974 -10.182 -8.980 1.00 92.56 108 ARG A N 1
ATOM 830 C CA . ARG A 1 108 ? 3.209 -9.999 -7.748 1.00 92.56 108 ARG A CA 1
ATOM 831 C C . ARG A 1 108 ? 3.195 -11.314 -6.976 1.00 92.56 108 ARG A C 1
ATOM 833 O O . ARG A 1 108 ? 2.819 -12.333 -7.544 1.00 92.56 108 ARG A O 1
ATOM 840 N N . PHE A 1 109 ? 3.649 -11.288 -5.731 1.00 90.44 109 PHE A N 1
ATOM 841 C CA . PHE A 1 109 ? 3.557 -12.424 -4.826 1.00 90.44 109 PHE A CA 1
ATOM 842 C C . PHE A 1 109 ? 2.240 -12.309 -4.062 1.00 90.44 109 PHE A C 1
ATOM 844 O O . PHE A 1 109 ? 1.927 -11.254 -3.523 1.00 90.44 109 PHE A O 1
ATOM 851 N N . ASP A 1 110 ? 1.443 -13.365 -4.085 1.00 90.50 110 ASP A N 1
ATOM 852 C CA . ASP A 1 110 ? 0.046 -13.329 -3.633 1.00 90.50 110 ASP A CA 1
ATOM 853 C C . ASP A 1 110 ? -0.302 -14.587 -2.831 1.00 90.50 110 ASP A C 1
ATOM 855 O O . ASP A 1 110 ? -1.429 -15.076 -2.843 1.00 90.50 110 ASP A O 1
ATOM 859 N N . GLN A 1 111 ? 0.713 -15.179 -2.200 1.00 85.56 111 GLN A N 1
ATOM 860 C CA . GLN A 1 111 ? 0.551 -16.381 -1.402 1.00 85.56 111 GLN A CA 1
ATOM 861 C C . GLN A 1 111 ? 0.474 -15.987 0.077 1.00 85.56 111 GLN A C 1
ATOM 863 O O . GLN A 1 111 ? 1.454 -15.471 0.611 1.00 85.56 111 GLN A O 1
ATOM 868 N N . PRO A 1 112 ? -0.668 -16.215 0.749 1.00 76.31 112 PRO A N 1
ATOM 869 C CA . PRO A 1 112 ? -0.777 -15.950 2.175 1.00 76.31 112 PRO A CA 1
ATOM 870 C C . PRO A 1 112 ? 0.078 -16.945 2.984 1.00 76.31 112 PRO A C 1
ATOM 872 O O . PRO A 1 112 ? 0.225 -18.104 2.571 1.00 76.31 112 PRO A O 1
ATOM 875 N N . PRO A 1 113 ? 0.600 -16.537 4.155 1.00 72.06 113 PRO A N 1
ATOM 876 C CA . PRO A 1 113 ? 1.350 -17.406 5.039 1.00 72.06 113 PRO A CA 1
ATOM 877 C C . PRO A 1 113 ? 0.496 -18.559 5.538 1.00 72.06 113 PRO A C 1
ATOM 879 O O . PRO A 1 113 ? -0.730 -18.466 5.687 1.00 72.06 113 PRO A O 1
ATOM 882 N N . TRP A 1 114 ? 1.174 -19.646 5.888 1.00 68.38 114 TRP A N 1
ATOM 883 C CA . TRP A 1 114 ? 0.542 -20.765 6.565 1.00 68.38 114 TRP A CA 1
ATOM 884 C C . TRP A 1 114 ? -0.136 -20.289 7.862 1.00 68.38 114 TRP A C 1
ATOM 886 O O . TRP A 1 114 ? 0.488 -19.651 8.704 1.00 68.38 114 TRP A O 1
ATOM 896 N N . LYS A 1 115 ? -1.435 -20.582 8.016 1.00 69.38 115 LYS A N 1
ATOM 897 C CA . LYS A 1 115 ? -2.288 -20.124 9.136 1.00 69.38 115 LYS A CA 1
ATOM 898 C C . LYS A 1 115 ? -2.411 -18.597 9.304 1.00 69.38 115 LYS A C 1
ATOM 900 O O . LYS A 1 115 ? -2.906 -18.154 10.335 1.00 69.38 115 LYS A O 1
ATOM 905 N N . GLY A 1 116 ? -2.021 -17.795 8.311 1.00 64.31 116 GLY A N 1
ATOM 906 C CA . GLY A 1 116 ? -2.162 -16.337 8.377 1.00 64.31 116 GLY A CA 1
ATOM 907 C C . GLY A 1 116 ? -1.195 -15.648 9.347 1.00 64.31 116 GLY A C 1
ATOM 908 O O . GLY A 1 116 ? -1.474 -14.522 9.757 1.00 64.31 116 GLY A O 1
ATOM 909 N N . ILE A 1 117 ? -0.097 -16.317 9.725 1.00 61.31 117 ILE A N 1
ATOM 910 C CA . ILE A 1 117 ? 0.931 -15.811 10.645 1.00 61.31 117 ILE A CA 1
ATOM 911 C C . ILE A 1 117 ? 2.289 -15.865 9.941 1.00 61.31 117 ILE A C 1
ATOM 913 O O . ILE A 1 117 ? 2.681 -16.921 9.455 1.00 61.31 117 ILE A O 1
ATOM 917 N N . GLU A 1 118 ? 3.022 -14.753 9.937 1.00 63.78 118 GLU A N 1
ATOM 918 C CA . GLU A 1 118 ? 4.407 -14.683 9.458 1.00 63.78 118 GLU A CA 1
ATOM 919 C C . GLU A 1 118 ? 5.300 -14.262 10.637 1.00 63.78 118 GLU A C 1
ATOM 921 O O . GLU A 1 118 ? 5.530 -13.076 10.877 1.00 63.78 118 GLU A O 1
ATOM 926 N N . GLU A 1 119 ? 5.758 -15.239 11.425 1.00 62.81 119 GLU A N 1
ATOM 927 C CA . GLU A 1 119 ? 6.383 -15.033 12.747 1.00 62.81 119 GLU A CA 1
ATOM 928 C C . GLU A 1 119 ? 7.582 -14.066 12.731 1.00 62.81 119 GLU A C 1
ATOM 930 O O . GLU A 1 119 ? 7.786 -13.313 13.682 1.00 62.81 119 GLU A O 1
ATOM 935 N N . TYR A 1 120 ? 8.323 -14.017 11.622 1.00 58.91 120 TYR A N 1
ATOM 936 C CA . TYR A 1 120 ? 9.524 -13.187 11.471 1.00 58.91 120 TYR A CA 1
ATOM 937 C C . TYR A 1 120 ? 9.276 -11.792 10.882 1.00 58.91 120 TYR A C 1
ATOM 939 O O . TYR A 1 120 ? 10.208 -10.996 10.780 1.00 58.91 120 TYR A O 1
ATOM 947 N N . VAL A 1 121 ? 8.047 -11.489 10.461 1.00 60.75 121 VAL A N 1
ATOM 948 C CA . VAL A 1 121 ? 7.755 -10.329 9.604 1.00 60.75 121 VAL A CA 1
ATOM 949 C C . VAL A 1 121 ? 6.582 -9.514 10.135 1.00 60.75 121 VAL A C 1
ATOM 951 O O . VAL A 1 121 ? 6.662 -8.289 10.234 1.00 60.75 121 VAL A O 1
ATOM 954 N N . ALA A 1 122 ? 5.494 -10.186 10.504 1.00 61.03 122 ALA A N 1
ATOM 955 C CA . ALA A 1 122 ? 4.311 -9.562 11.065 1.00 61.03 122 ALA A CA 1
ATOM 956 C C . ALA A 1 122 ? 3.602 -10.566 11.976 1.00 61.03 122 ALA A C 1
ATOM 958 O O . ALA A 1 122 ? 3.016 -11.556 11.548 1.00 61.03 122 ALA A O 1
ATOM 959 N N . THR A 1 123 ? 3.657 -10.282 13.272 1.00 57.84 123 THR A N 1
ATOM 960 C CA . THR A 1 123 ? 3.123 -11.152 14.326 1.00 57.84 123 THR A CA 1
ATOM 961 C C . THR A 1 123 ? 1.672 -10.836 14.690 1.00 57.84 123 THR A C 1
ATOM 963 O O . THR A 1 123 ? 1.069 -11.545 15.491 1.00 57.84 123 THR A O 1
ATOM 966 N N . VAL A 1 124 ? 1.090 -9.781 14.107 1.00 64.31 124 VAL A N 1
ATOM 967 C CA . VAL A 1 124 ? -0.281 -9.340 14.391 1.00 64.31 124 VAL A CA 1
ATOM 968 C C . VAL A 1 124 ? -1.138 -9.517 13.148 1.00 64.31 124 VAL A C 1
ATOM 970 O O . VAL A 1 124 ? -0.959 -8.808 12.159 1.00 64.31 124 VAL A O 1
ATOM 973 N N . ALA A 1 125 ? -2.088 -10.447 13.227 1.00 62.34 125 ALA A N 1
ATOM 974 C CA . ALA A 1 125 ? -3.063 -10.692 12.179 1.00 62.34 125 ALA A CA 1
ATOM 975 C C . ALA A 1 125 ? -3.925 -9.445 11.861 1.00 62.34 125 ALA A C 1
ATOM 977 O O . ALA A 1 125 ? -4.161 -8.598 12.731 1.00 62.34 125 ALA A O 1
ATOM 978 N N . PRO A 1 126 ? -4.436 -9.339 10.625 1.00 64.00 126 PRO A N 1
ATOM 979 C CA . PRO A 1 126 ? -4.191 -10.256 9.513 1.00 64.00 126 PRO A CA 1
ATOM 980 C C . PRO A 1 126 ? -2.847 -9.994 8.813 1.00 64.00 126 PRO A C 1
ATOM 982 O O . PRO A 1 126 ? -2.501 -8.844 8.557 1.00 64.00 126 PRO A O 1
ATOM 985 N N . VAL A 1 127 ? -2.110 -11.059 8.478 1.00 62.28 127 VAL A N 1
ATOM 986 C CA . VAL A 1 127 ? -0.759 -10.926 7.905 1.00 62.28 127 VAL A CA 1
ATOM 987 C C . VAL A 1 127 ? -0.706 -11.108 6.379 1.00 62.28 127 VAL A C 1
ATOM 989 O O . VAL A 1 127 ? 0.209 -10.573 5.780 1.00 62.28 127 VAL A O 1
ATOM 992 N N . PHE A 1 128 ? -1.700 -11.758 5.743 1.00 81.81 128 PHE A N 1
ATOM 993 C CA . PHE A 1 128 ? -1.827 -12.008 4.280 1.00 81.81 128 PHE A CA 1
ATOM 994 C C . PHE A 1 128 ? -0.503 -11.964 3.481 1.00 81.81 128 PHE A C 1
ATOM 996 O O . PHE A 1 128 ? 0.494 -12.489 3.953 1.00 81.81 128 PHE A O 1
ATOM 1003 N N . ALA A 1 129 ? -0.450 -11.425 2.262 1.00 86.94 129 ALA A N 1
ATOM 1004 C CA . ALA A 1 129 ? 0.814 -11.291 1.540 1.00 86.94 129 ALA A CA 1
ATOM 1005 C C . ALA A 1 129 ? 1.486 -9.960 1.923 1.00 86.94 129 ALA A C 1
ATOM 1007 O O . ALA A 1 129 ? 1.635 -9.075 1.078 1.00 86.94 129 ALA A O 1
ATOM 1008 N N . THR A 1 130 ? 1.835 -9.784 3.203 1.00 85.81 130 THR A N 1
ATOM 1009 C CA . THR A 1 130 ? 2.537 -8.586 3.698 1.00 85.81 130 THR A CA 1
ATOM 1010 C C . THR A 1 130 ? 3.958 -8.493 3.143 1.00 85.81 130 THR A C 1
ATOM 1012 O O . THR A 1 130 ? 4.514 -9.461 2.627 1.00 85.81 130 THR A O 1
ATOM 1015 N N . TYR A 1 131 ? 4.584 -7.330 3.290 1.00 84.31 131 TYR A N 1
ATOM 1016 C CA . TYR A 1 131 ? 6.001 -7.106 2.998 1.00 84.31 131 TYR A CA 1
ATOM 1017 C C . TYR A 1 131 ? 6.897 -8.159 3.642 1.00 84.31 131 TYR A C 1
ATOM 1019 O O . TYR A 1 131 ? 6.732 -8.406 4.824 1.00 84.31 131 TYR A O 1
ATOM 1027 N N . TYR A 1 132 ? 7.839 -8.732 2.882 1.00 85.44 132 TYR A N 1
ATOM 1028 C CA . TYR A 1 132 ? 8.749 -9.838 3.240 1.00 85.44 132 TYR A CA 1
ATOM 1029 C C . TYR A 1 132 ? 8.172 -11.260 3.343 1.00 85.44 132 TYR A C 1
ATOM 1031 O O . TYR A 1 132 ? 8.954 -12.195 3.536 1.00 85.44 132 TYR A O 1
ATOM 1039 N N . SER A 1 133 ? 6.868 -11.481 3.150 1.00 83.38 133 SER A N 1
ATOM 1040 C CA . SER A 1 133 ? 6.302 -12.843 3.152 1.00 83.38 133 SER A CA 1
ATOM 1041 C C . SER A 1 133 ? 6.936 -13.792 2.127 1.00 83.38 133 SER A C 1
ATOM 1043 O O . SER A 1 133 ? 6.957 -15.001 2.329 1.00 83.38 133 SER A O 1
ATOM 1045 N N . GLU A 1 134 ? 7.503 -13.288 1.032 1.00 81.38 134 GLU A N 1
ATOM 1046 C CA . GLU A 1 134 ? 8.156 -14.106 0.013 1.00 81.38 134 GLU A CA 1
ATOM 1047 C C . GLU A 1 134 ? 9.517 -14.671 0.453 1.00 81.38 134 GLU A C 1
ATOM 1049 O O . GLU A 1 134 ? 9.966 -15.662 -0.124 1.00 81.38 134 GLU A O 1
ATOM 1054 N N . ILE A 1 135 ? 10.181 -14.078 1.458 1.00 83.25 135 ILE A N 1
ATOM 1055 C CA . ILE A 1 135 ? 11.538 -14.473 1.883 1.00 83.25 135 ILE A CA 1
ATOM 1056 C C . ILE A 1 135 ? 11.571 -15.950 2.283 1.00 83.25 135 ILE A C 1
ATOM 1058 O O . ILE A 1 135 ? 12.449 -16.691 1.834 1.00 83.25 135 ILE A O 1
ATOM 1062 N N . CYS A 1 136 ? 10.595 -16.395 3.078 1.00 75.88 136 CYS A N 1
ATOM 1063 C CA . CYS A 1 136 ? 10.526 -17.778 3.543 1.00 75.88 136 CYS A CA 1
ATOM 1064 C C . CYS A 1 136 ? 10.400 -18.765 2.371 1.00 75.88 136 CYS A C 1
ATOM 1066 O O . CYS A 1 136 ? 11.023 -19.827 2.379 1.00 75.88 136 CYS A O 1
ATOM 1068 N N . PHE A 1 137 ? 9.662 -18.379 1.326 1.00 76.94 137 PHE A N 1
ATOM 1069 C CA . PHE A 1 137 ? 9.469 -19.188 0.123 1.00 76.94 137 PHE A CA 1
ATOM 1070 C C . PHE A 1 137 ? 10.700 -19.200 -0.784 1.00 76.94 137 PHE A C 1
ATOM 1072 O O . PHE A 1 137 ? 11.105 -20.261 -1.252 1.00 76.94 137 PHE A O 1
ATOM 1079 N N . VAL A 1 138 ? 11.307 -18.038 -1.037 1.00 82.69 138 VAL A N 1
ATOM 1080 C CA . VAL A 1 138 ? 12.443 -17.902 -1.965 1.00 82.69 138 VAL A CA 1
ATOM 1081 C C . VAL A 1 138 ? 13.690 -18.596 -1.426 1.00 82.69 138 VAL A C 1
ATOM 1083 O O . VAL A 1 138 ? 14.404 -19.252 -2.182 1.00 82.69 138 VAL A O 1
ATOM 1086 N N . PHE A 1 139 ? 13.948 -18.467 -0.125 1.00 83.69 139 PHE A N 1
ATOM 1087 C CA . PHE A 1 139 ? 15.149 -19.014 0.504 1.00 83.69 139 PHE A CA 1
ATOM 1088 C C . PHE A 1 139 ? 14.927 -20.374 1.168 1.00 83.69 139 PHE A C 1
ATOM 1090 O O . PHE A 1 139 ? 15.845 -20.889 1.803 1.00 83.69 139 PHE A O 1
ATOM 1097 N N . ASN A 1 140 ? 13.740 -20.969 0.997 1.00 76.75 140 ASN A N 1
ATOM 1098 C CA . ASN A 1 140 ? 13.376 -22.258 1.583 1.00 76.75 140 ASN A CA 1
ATOM 1099 C C . ASN A 1 140 ? 13.638 -22.300 3.103 1.00 76.75 140 ASN A C 1
ATOM 1101 O O . ASN A 1 140 ? 14.248 -23.235 3.628 1.00 76.75 140 ASN A O 1
ATOM 1105 N N . ILE A 1 141 ? 13.211 -21.249 3.807 1.00 70.94 141 ILE A N 1
ATOM 1106 C CA . ILE A 1 141 ? 13.309 -21.175 5.265 1.00 70.94 141 ILE A CA 1
ATOM 1107 C C . ILE A 1 141 ? 12.134 -21.976 5.827 1.00 70.94 141 ILE A C 1
ATOM 1109 O O . ILE A 1 141 ? 10.998 -21.506 5.826 1.00 70.94 141 ILE A O 1
ATOM 1113 N N . ASP A 1 142 ? 12.400 -23.207 6.269 1.00 65.00 142 ASP A N 1
ATOM 1114 C CA . ASP A 1 142 ? 11.386 -24.046 6.909 1.00 65.00 142 ASP A CA 1
ATOM 1115 C C . ASP A 1 142 ? 11.154 -23.563 8.354 1.00 65.00 142 ASP A C 1
ATOM 1117 O O . ASP A 1 142 ? 12.076 -23.656 9.174 1.00 65.00 142 ASP A O 1
ATOM 1121 N N . PRO A 1 143 ? 9.941 -23.102 8.710 1.00 58.34 143 PRO A N 1
ATOM 1122 C CA . PRO A 1 143 ? 9.628 -22.698 10.080 1.00 58.34 143 PRO A CA 1
ATOM 1123 C C . PRO A 1 143 ? 9.758 -23.848 11.097 1.00 58.34 143 PRO A C 1
ATOM 1125 O O . PRO A 1 143 ? 9.844 -23.606 12.295 1.00 58.34 143 PRO A O 1
ATOM 1128 N N . ARG A 1 144 ? 9.819 -25.113 10.656 1.00 56.50 144 ARG A N 1
ATOM 1129 C CA . ARG A 1 144 ? 10.026 -26.287 11.525 1.00 56.50 144 ARG A CA 1
ATOM 1130 C C . ARG A 1 144 ? 11.495 -26.559 11.853 1.00 56.50 144 ARG A C 1
ATOM 1132 O O . ARG A 1 144 ? 11.767 -27.320 12.776 1.00 56.50 144 ARG A O 1
ATOM 1139 N N . CYS A 1 145 ? 12.441 -25.975 11.120 1.00 47.38 145 CYS A N 1
ATOM 1140 C CA . CYS A 1 145 ? 13.867 -26.305 11.232 1.00 47.38 145 CYS A CA 1
ATOM 1141 C C . CYS A 1 145 ? 14.643 -25.445 12.246 1.00 47.38 145 CYS A C 1
ATOM 1143 O O . CYS A 1 145 ? 15.863 -25.545 12.298 1.00 47.38 145 CYS A O 1
ATOM 1145 N N . GLN A 1 146 ? 13.975 -24.608 13.049 1.00 48.25 146 GLN A N 1
ATOM 1146 C CA . GLN A 1 146 ? 14.637 -23.718 14.022 1.00 48.25 146 GLN A CA 1
ATOM 1147 C C . GLN A 1 146 ? 14.424 -24.110 15.498 1.00 48.25 146 GLN A C 1
ATOM 1149 O O . GLN A 1 146 ? 14.779 -23.352 16.396 1.00 48.25 146 GLN A O 1
ATOM 1154 N N . HIS A 1 147 ? 13.879 -25.303 15.764 1.00 43.44 147 HIS A N 1
ATOM 1155 C CA . HIS A 1 147 ? 13.689 -25.848 17.120 1.00 43.44 147 HIS A CA 1
ATOM 1156 C C . HIS A 1 147 ? 14.555 -27.086 17.425 1.00 43.44 147 HIS A C 1
ATOM 1158 O O . HIS A 1 147 ? 14.158 -27.923 18.236 1.00 43.44 147 HIS A O 1
ATOM 1164 N N . SER A 1 148 ? 15.718 -27.223 16.781 1.00 36.28 148 SER A N 1
ATOM 1165 C CA . SER A 1 148 ? 16.702 -28.280 17.075 1.00 36.28 148 SER A CA 1
ATOM 1166 C C . SER A 1 148 ? 17.887 -27.759 17.871 1.00 36.28 148 SER A C 1
ATOM 1168 O O . SER A 1 148 ? 18.459 -26.746 17.406 1.00 36.28 148 SER A O 1
#